Protein AF-A0A2V5Y0G2-F1 (afdb_monomer_lite)

pLDDT: mean 86.69, std 13.86, range [46.62, 98.44]

Radius of gyration: 13.89 Å; chains: 1; bounding box: 40×24×32 Å

Sequence (89 aa):
MDEAGLYTFDGAGGFTARNVLNFGGGAILNASWSQTFTGTYTVNTNGTGTMTWTDHRRHFVIGAGGNELKYVGTDPNTGIVVGGSMVKQ

Structure (mmCIF, N/CA/C/O backbone):
data_AF-A0A2V5Y0G2-F1
#
_entry.id   AF-A0A2V5Y0G2-F1
#
loop_
_atom_site.group_PDB
_atom_site.id
_atom_site.type_symbol
_atom_site.label_atom_id
_atom_site.label_alt_id
_atom_site.label_comp_id
_atom_site.label_asym_id
_atom_site.label_entity_id
_atom_site.label_seq_id
_atom_site.pdbx_PDB_ins_code
_atom_site.Cartn_x
_atom_site.Cartn_y
_atom_site.Cartn_z
_atom_site.occupancy
_atom_site.B_iso_or_equiv
_atom_site.auth_seq_id
_atom_site.auth_comp_id
_atom_site.auth_asym_id
_atom_site.auth_atom_id
_atom_site.pdbx_PDB_model_num
ATOM 1 N N . MET A 1 1 ? 14.163 -12.292 -7.934 1.00 68.50 1 MET A N 1
ATOM 2 C CA . MET A 1 1 ? 14.144 -10.855 -7.608 1.00 68.50 1 MET A CA 1
ATOM 3 C C . MET A 1 1 ? 13.428 -10.766 -6.294 1.00 68.50 1 MET A C 1
ATOM 5 O O . MET A 1 1 ? 12.296 -11.228 -6.233 1.00 68.50 1 MET A O 1
ATOM 9 N N . ASP A 1 2 ? 14.087 -10.208 -5.291 1.00 75.31 2 ASP A N 1
ATOM 10 C CA . ASP A 1 2 ? 13.496 -10.035 -3.970 1.00 75.31 2 ASP A CA 1
ATOM 11 C C . ASP A 1 2 ? 13.340 -8.537 -3.700 1.00 75.31 2 ASP A C 1
ATOM 13 O O . ASP A 1 2 ? 14.253 -7.754 -3.976 1.00 75.31 2 ASP A O 1
ATOM 17 N N . GLU A 1 3 ? 12.175 -8.140 -3.192 1.00 79.38 3 GLU A N 1
ATOM 18 C CA . GLU A 1 3 ? 11.888 -6.782 -2.730 1.00 79.38 3 GLU A CA 1
ATOM 19 C C . GLU A 1 3 ? 11.680 -6.818 -1.217 1.00 79.38 3 GLU A C 1
ATOM 21 O O . GLU A 1 3 ? 10.829 -7.552 -0.714 1.00 79.38 3 GLU A O 1
ATOM 26 N N . ALA A 1 4 ? 12.434 -5.994 -0.496 1.00 83.62 4 ALA A N 1
ATOM 27 C CA . ALA A 1 4 ? 12.154 -5.672 0.896 1.00 83.62 4 ALA A CA 1
ATOM 28 C C . ALA A 1 4 ? 11.732 -4.206 0.981 1.00 83.62 4 ALA A C 1
ATOM 30 O O . ALA A 1 4 ? 12.474 -3.327 0.542 1.00 83.62 4 ALA A O 1
ATOM 31 N N . GLY A 1 5 ? 10.553 -3.942 1.542 1.00 88.25 5 GLY A N 1
ATOM 32 C CA . GLY A 1 5 ? 9.986 -2.600 1.624 1.00 88.25 5 GLY A CA 1
ATOM 33 C C . GLY A 1 5 ? 9.514 -2.243 3.027 1.00 88.25 5 GLY A C 1
ATOM 34 O O . GLY A 1 5 ? 8.834 -3.041 3.669 1.00 88.25 5 GLY A O 1
ATOM 35 N N . LEU A 1 6 ? 9.843 -1.034 3.484 1.00 93.06 6 LEU A N 1
ATOM 36 C CA . LEU A 1 6 ? 9.277 -0.426 4.689 1.00 93.06 6 LEU A CA 1
ATOM 37 C C . LEU A 1 6 ? 8.354 0.720 4.281 1.00 93.06 6 LEU A C 1
ATOM 39 O O . LEU A 1 6 ? 8.800 1.657 3.621 1.00 93.06 6 LEU A O 1
ATOM 43 N N . TYR A 1 7 ? 7.092 0.644 4.698 1.00 95.06 7 TYR A N 1
ATOM 44 C CA . TYR A 1 7 ? 6.059 1.632 4.400 1.00 95.06 7 TYR A CA 1
ATOM 45 C C . TYR A 1 7 ? 5.600 2.277 5.706 1.00 95.06 7 TYR A C 1
ATOM 47 O O . TYR A 1 7 ? 5.132 1.590 6.614 1.00 95.06 7 TYR A O 1
ATOM 55 N N . THR A 1 8 ? 5.715 3.598 5.783 1.00 97.12 8 THR A N 1
ATOM 56 C CA . THR A 1 8 ? 5.304 4.399 6.936 1.00 97.12 8 THR A CA 1
ATOM 57 C C . THR A 1 8 ? 4.113 5.257 6.545 1.00 97.12 8 THR A C 1
ATOM 59 O O . THR A 1 8 ? 4.234 6.127 5.682 1.00 97.12 8 THR A O 1
ATOM 62 N N . PHE A 1 9 ? 2.974 5.013 7.188 1.00 96.56 9 PHE A N 1
ATOM 63 C CA . PHE A 1 9 ? 1.728 5.752 6.989 1.00 96.56 9 PHE A CA 1
ATOM 64 C C . PHE A 1 9 ? 1.607 6.857 8.038 1.00 96.56 9 PHE A C 1
ATOM 66 O O . PHE A 1 9 ? 1.810 6.607 9.224 1.00 96.56 9 PHE A O 1
ATOM 73 N N . ASP A 1 10 ? 1.250 8.065 7.615 1.00 97.62 10 ASP A N 1
ATOM 74 C CA . ASP A 1 10 ? 1.172 9.243 8.491 1.00 97.62 10 ASP A CA 1
ATOM 75 C C . ASP A 1 10 ? -0.152 9.377 9.270 1.00 97.62 10 ASP A C 1
ATOM 77 O O . ASP A 1 10 ? -0.299 10.272 10.098 1.00 97.62 10 ASP A O 1
ATOM 81 N N . GLY A 1 11 ? -1.135 8.512 9.000 1.00 96.44 11 GLY A N 1
ATOM 82 C CA . GLY A 1 11 ? -2.496 8.614 9.546 1.00 96.44 11 GLY A CA 1
ATOM 83 C C . GLY A 1 11 ? -3.374 9.733 8.954 1.00 96.44 11 GLY A C 1
ATOM 84 O O . GLY A 1 11 ? -4.547 9.818 9.305 1.00 96.44 11 GLY A O 1
ATOM 85 N N . ALA A 1 12 ? -2.846 10.557 8.048 1.00 97.75 12 ALA A N 1
ATOM 86 C CA . ALA A 1 12 ? -3.514 11.691 7.402 1.00 97.75 12 ALA A CA 1
ATOM 87 C C . ALA A 1 12 ? -3.741 11.495 5.886 1.00 97.75 12 ALA A C 1
ATOM 89 O O . ALA A 1 12 ? -4.303 12.368 5.226 1.00 97.75 12 ALA A O 1
ATOM 90 N N . GLY A 1 13 ? -3.334 10.348 5.336 1.00 97.62 13 GLY A N 1
ATOM 91 C CA . GLY A 1 13 ? -3.528 9.981 3.929 1.00 97.62 13 GLY A CA 1
ATOM 92 C C . GLY A 1 13 ? -2.253 10.029 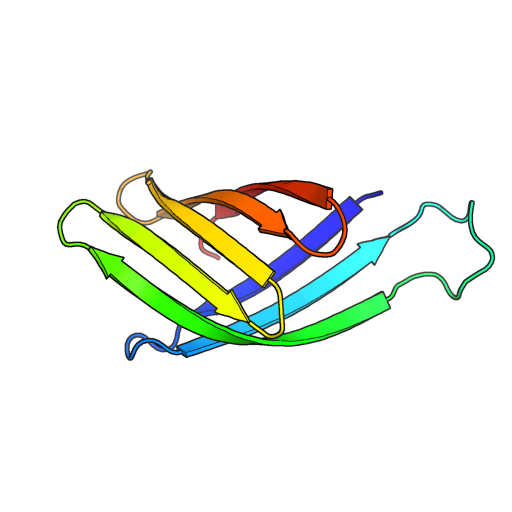3.088 1.00 97.62 13 GLY A C 1
ATOM 93 O O . GLY A 1 13 ? -2.320 9.787 1.884 1.00 97.62 13 GLY A O 1
ATOM 94 N N . GLY A 1 14 ? -1.095 10.301 3.692 1.00 98.44 14 GLY A N 1
ATOM 95 C CA . GLY A 1 14 ? 0.224 10.226 3.071 1.00 98.44 14 GLY A CA 1
ATOM 96 C C . GLY A 1 14 ? 1.047 9.032 3.563 1.00 98.44 14 GLY A C 1
ATOM 97 O O . GLY A 1 14 ? 0.936 8.560 4.696 1.00 98.44 14 GLY A O 1
ATOM 98 N N . PHE A 1 15 ? 1.915 8.508 2.707 1.00 97.62 15 PHE A N 1
ATOM 99 C CA . PHE A 1 15 ? 2.882 7.499 3.127 1.00 97.62 15 PHE A CA 1
ATOM 100 C C . PHE A 1 15 ? 4.253 7.744 2.503 1.00 97.62 15 PHE A C 1
ATOM 102 O O . PHE A 1 15 ? 4.379 8.333 1.428 1.00 97.62 15 PHE A O 1
ATOM 109 N N . THR A 1 16 ? 5.288 7.268 3.190 1.00 97.12 16 THR A N 1
ATOM 110 C CA . THR A 1 16 ? 6.648 7.149 2.654 1.00 97.12 16 THR A CA 1
ATOM 111 C C . THR A 1 16 ? 7.017 5.680 2.583 1.00 97.12 16 THR A C 1
ATOM 113 O O . THR A 1 16 ? 6.745 4.935 3.523 1.00 97.12 16 THR A O 1
ATOM 116 N N . ALA A 1 17 ? 7.649 5.265 1.494 1.00 93.06 17 ALA A N 1
ATOM 117 C CA . ALA A 1 17 ? 8.159 3.917 1.335 1.00 93.06 17 ALA A CA 1
ATOM 118 C C . ALA A 1 17 ? 9.651 3.934 1.029 1.00 93.06 17 ALA A C 1
ATOM 120 O O . ALA A 1 17 ? 10.136 4.782 0.277 1.00 93.06 17 ALA A O 1
ATOM 121 N N . ARG A 1 18 ? 10.363 2.960 1.592 1.00 91.31 18 ARG A N 1
ATOM 122 C CA . ARG A 1 18 ? 11.744 2.645 1.247 1.00 91.31 18 ARG A CA 1
ATOM 123 C C . ARG A 1 18 ? 11.821 1.192 0.808 1.00 91.31 18 ARG A C 1
ATOM 125 O O . ARG A 1 18 ? 11.647 0.304 1.640 1.00 91.31 18 ARG A O 1
ATOM 132 N N . ASN A 1 19 ? 12.123 0.969 -0.466 1.00 87.19 19 ASN A N 1
ATOM 133 C CA . ASN A 1 19 ? 12.263 -0.358 -1.056 1.00 87.19 19 ASN A CA 1
ATOM 134 C C . ASN A 1 19 ? 13.720 -0.650 -1.398 1.00 87.19 19 ASN A C 1
ATOM 136 O O . ASN A 1 19 ? 14.434 0.222 -1.888 1.00 87.19 19 ASN A O 1
ATOM 140 N N . VAL A 1 20 ? 14.137 -1.892 -1.189 1.00 84.38 20 VAL A N 1
ATOM 141 C CA . VAL A 1 20 ? 15.419 -2.435 -1.631 1.00 84.38 20 VAL A CA 1
ATOM 142 C C . VAL A 1 20 ? 15.128 -3.598 -2.567 1.00 84.38 20 VAL A C 1
ATOM 144 O O . VAL A 1 20 ? 14.502 -4.578 -2.165 1.00 84.38 20 VAL A O 1
ATOM 147 N N . LEU A 1 21 ? 15.577 -3.472 -3.814 1.00 79.06 21 LEU A N 1
ATOM 148 C CA . LEU A 1 21 ? 15.445 -4.507 -4.837 1.00 79.06 21 LEU A CA 1
ATOM 149 C C . LEU A 1 21 ? 16.761 -5.268 -4.995 1.00 79.06 21 LEU A C 1
ATOM 151 O O . LEU A 1 21 ? 17.800 -4.656 -5.257 1.00 79.06 21 LEU A O 1
ATOM 155 N N . ASN A 1 22 ? 16.703 -6.596 -4.894 1.00 76.31 22 ASN A N 1
ATOM 156 C CA . ASN A 1 22 ? 17.828 -7.488 -5.152 1.00 76.31 22 ASN A CA 1
ATOM 157 C C . ASN A 1 22 ? 17.562 -8.361 -6.391 1.00 76.31 22 ASN A C 1
ATOM 159 O O . ASN A 1 22 ? 16.614 -9.151 -6.436 1.00 76.31 22 ASN A O 1
ATOM 163 N N . PHE A 1 23 ? 18.434 -8.241 -7.395 1.00 72.81 23 PHE A N 1
ATOM 164 C CA . PHE A 1 23 ? 18.359 -8.977 -8.662 1.00 72.81 23 PHE A CA 1
ATOM 165 C C . PHE A 1 23 ? 19.309 -10.186 -8.735 1.00 72.81 23 PHE A C 1
ATOM 167 O O . PHE A 1 23 ? 19.485 -10.764 -9.806 1.00 72.81 23 PHE A O 1
ATOM 174 N N . GLY A 1 24 ? 19.929 -10.588 -7.620 1.00 66.00 24 GLY A N 1
ATOM 175 C CA . GLY A 1 24 ? 20.727 -11.818 -7.545 1.00 66.00 24 GLY A CA 1
ATOM 176 C C . GLY A 1 24 ? 21.977 -11.829 -8.436 1.00 66.00 24 GLY A C 1
ATOM 177 O O . GLY A 1 24 ? 22.445 -12.899 -8.806 1.00 66.00 24 GLY A O 1
ATOM 178 N N . GLY A 1 25 ? 22.499 -10.656 -8.821 1.00 57.78 25 GLY A N 1
ATOM 179 C CA . GLY A 1 25 ? 23.729 -10.510 -9.614 1.00 57.78 25 GLY A CA 1
ATOM 180 C C . GLY A 1 25 ? 23.612 -10.794 -11.121 1.00 57.78 25 GLY A C 1
ATOM 181 O O . GLY A 1 25 ? 24.602 -10.636 -11.829 1.00 57.78 25 GLY A O 1
ATOM 182 N N . 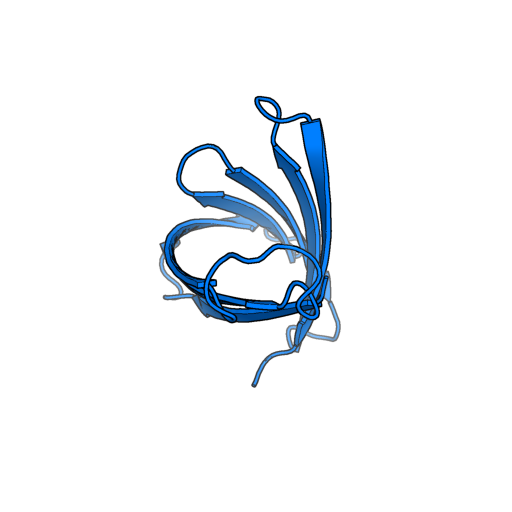GLY A 1 26 ? 22.435 -11.184 -11.632 1.00 52.56 26 GLY A N 1
ATOM 183 C CA . GLY A 1 26 ? 22.234 -11.559 -13.045 1.00 52.56 26 GLY A CA 1
ATOM 184 C C . GLY A 1 26 ? 22.137 -10.386 -14.031 1.00 52.56 26 GLY A C 1
ATOM 185 O O . GLY A 1 26 ? 22.386 -10.554 -15.222 1.00 52.56 26 GLY A O 1
ATOM 186 N N . ALA A 1 27 ? 21.832 -9.187 -13.540 1.00 53.91 27 ALA A N 1
ATOM 187 C CA . ALA A 1 27 ? 22.054 -7.942 -14.262 1.00 53.91 27 ALA A CA 1
ATOM 188 C C . ALA A 1 27 ? 23.286 -7.280 -13.641 1.00 53.91 27 ALA A C 1
ATOM 190 O O . ALA A 1 27 ? 23.291 -7.027 -12.436 1.00 53.91 27 ALA A O 1
ATOM 191 N N . ILE A 1 28 ? 24.326 -6.993 -14.430 1.00 47.94 28 ILE A N 1
ATOM 192 C CA . ILE A 1 28 ? 25.435 -6.132 -13.991 1.00 47.94 28 ILE A CA 1
ATOM 193 C C . ILE A 1 28 ? 24.899 -4.694 -13.920 1.00 47.94 28 ILE A C 1
ATOM 195 O O . ILE A 1 28 ? 25.158 -3.855 -14.773 1.00 47.94 28 ILE A O 1
ATOM 199 N N . LEU A 1 29 ? 24.083 -4.440 -12.906 1.00 49.16 29 LEU A N 1
ATOM 200 C CA . LEU A 1 29 ? 23.638 -3.145 -12.431 1.00 49.16 29 LEU A CA 1
ATOM 201 C C . LEU A 1 29 ? 23.854 -3.237 -10.919 1.00 49.16 29 LEU A C 1
ATOM 203 O O . LEU A 1 29 ? 23.281 -4.105 -10.271 1.00 49.16 29 LEU A O 1
ATOM 207 N N . ASN A 1 30 ? 24.781 -2.433 -10.403 1.00 46.62 30 ASN A N 1
ATOM 208 C CA . ASN A 1 30 ? 25.087 -2.203 -8.986 1.00 46.62 30 ASN A CA 1
ATOM 209 C C . ASN A 1 30 ? 24.007 -2.734 -7.999 1.00 46.62 30 ASN A C 1
ATOM 211 O O . ASN A 1 30 ? 22.834 -2.374 -8.058 1.00 46.62 30 ASN A O 1
ATOM 215 N N . ALA A 1 31 ? 24.453 -3.600 -7.089 1.00 48.19 31 ALA A N 1
ATOM 216 C CA . ALA A 1 31 ? 23.731 -4.721 -6.492 1.00 48.19 31 ALA A CA 1
ATOM 217 C C . ALA A 1 31 ? 22.595 -4.434 -5.484 1.00 48.19 31 ALA A C 1
ATOM 219 O O . ALA A 1 31 ? 22.181 -5.354 -4.783 1.00 48.19 31 ALA A O 1
ATOM 220 N N . SER A 1 32 ? 22.059 -3.223 -5.370 1.00 56.44 32 SER A N 1
ATOM 221 C CA . SER A 1 32 ? 20.840 -2.956 -4.586 1.00 56.44 32 SER A CA 1
ATOM 222 C C . SER A 1 32 ? 20.297 -1.586 -4.949 1.00 56.44 32 SER A C 1
ATOM 224 O O . SER A 1 32 ? 20.903 -0.571 -4.603 1.00 56.44 32 SER A O 1
ATOM 226 N N . TRP A 1 33 ? 19.139 -1.529 -5.609 1.00 70.44 33 TRP A N 1
ATOM 227 C CA . TRP A 1 33 ? 18.489 -0.241 -5.836 1.00 70.44 33 TRP A CA 1
ATOM 228 C C . TRP A 1 33 ? 17.604 0.085 -4.633 1.00 70.44 33 TRP A C 1
ATOM 230 O O . TRP A 1 33 ? 16.517 -0.473 -4.479 1.00 70.44 33 TRP A O 1
ATOM 240 N N . SER A 1 34 ? 18.119 0.942 -3.742 1.00 76.12 34 SER A N 1
ATOM 241 C CA . SER A 1 34 ? 17.330 1.546 -2.668 1.00 76.12 34 SER A CA 1
ATOM 242 C C . SER A 1 34 ? 16.535 2.702 -3.257 1.00 76.12 34 SER A C 1
ATOM 244 O O . SER A 1 34 ? 17.109 3.728 -3.616 1.00 76.12 34 SER A O 1
ATOM 246 N N . GLN A 1 35 ? 15.221 2.550 -3.324 1.00 83.56 35 GLN A N 1
ATOM 247 C CA . GLN A 1 35 ? 14.308 3.602 -3.745 1.00 83.56 35 GLN A CA 1
ATOM 248 C C . GLN A 1 35 ? 13.565 4.151 -2.539 1.00 83.56 35 GLN A C 1
ATOM 250 O O . GLN A 1 35 ? 13.083 3.382 -1.707 1.00 83.56 35 GLN A O 1
ATOM 255 N N . THR A 1 36 ? 13.427 5.471 -2.490 1.00 89.25 36 THR A N 1
ATOM 256 C CA . THR A 1 36 ? 12.501 6.139 -1.580 1.00 89.25 36 THR A CA 1
ATOM 257 C C . THR A 1 36 ? 11.468 6.870 -2.414 1.00 89.25 36 THR A C 1
ATOM 259 O O . THR A 1 36 ? 11.831 7.632 -3.308 1.00 89.25 36 THR A O 1
ATOM 262 N N . PHE A 1 37 ? 10.195 6.658 -2.112 1.00 90.62 37 PHE A N 1
ATOM 263 C CA . PHE A 1 37 ? 9.100 7.384 -2.742 1.00 90.62 37 PHE A CA 1
ATOM 264 C C . PHE A 1 37 ? 8.041 7.747 -1.713 1.00 90.62 37 PHE A C 1
ATOM 266 O O . PHE A 1 37 ? 7.908 7.116 -0.662 1.00 90.62 37 PHE A O 1
ATOM 273 N N . THR A 1 38 ? 7.292 8.792 -2.030 1.00 97.00 38 THR A N 1
ATOM 274 C CA . THR A 1 38 ? 6.128 9.224 -1.271 1.00 97.00 38 THR A CA 1
ATOM 275 C C . THR A 1 38 ? 4.882 9.032 -2.113 1.00 97.00 38 THR A C 1
ATOM 277 O O . THR A 1 38 ? 4.922 9.051 -3.345 1.00 97.00 38 THR A O 1
ATOM 280 N N . GLY A 1 39 ? 3.761 8.834 -1.438 1.00 96.94 39 GLY A N 1
ATOM 281 C CA . GLY A 1 39 ? 2.479 8.682 -2.092 1.00 96.94 39 GLY A CA 1
ATOM 282 C C . GLY A 1 39 ? 1.337 8.994 -1.154 1.00 96.94 39 GLY A C 1
ATOM 283 O O . GLY A 1 39 ? 1.523 9.430 -0.017 1.00 96.94 39 GLY A O 1
ATOM 284 N N . THR A 1 40 ? 0.139 8.751 -1.654 1.00 98.31 40 THR A N 1
ATOM 285 C CA . THR A 1 40 ? -1.100 8.932 -0.911 1.00 98.31 40 THR A CA 1
ATOM 286 C C . THR A 1 40 ? -1.835 7.614 -0.782 1.00 98.31 40 THR A C 1
ATOM 288 O O . THR A 1 40 ? -1.649 6.690 -1.580 1.00 98.31 40 THR A O 1
ATOM 291 N N . TYR A 1 41 ? -2.676 7.519 0.238 1.00 98.00 41 TYR A N 1
ATOM 292 C CA . TYR A 1 41 ? -3.536 6.373 0.443 1.00 98.00 41 TYR A CA 1
ATOM 293 C C . TYR A 1 41 ? -4.910 6.789 0.957 1.00 98.00 41 TYR A C 1
ATOM 295 O O . TYR A 1 41 ? -5.084 7.822 1.602 1.00 98.00 41 TYR A O 1
ATOM 303 N N . THR A 1 42 ? -5.890 5.937 0.687 1.00 98.31 42 THR A N 1
ATOM 304 C CA . THR A 1 42 ? -7.222 6.008 1.282 1.00 98.31 42 THR A CA 1
ATOM 305 C C . THR A 1 42 ? -7.545 4.686 1.955 1.00 98.31 42 THR A C 1
ATOM 307 O O . THR 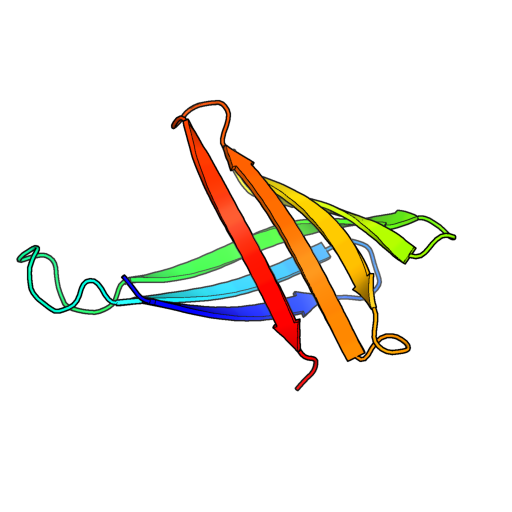A 1 42 ? -7.138 3.621 1.484 1.00 98.31 42 THR A O 1
ATOM 310 N N . VAL A 1 43 ? -8.287 4.755 3.058 1.00 97.56 43 VAL A N 1
ATOM 311 C CA . VAL A 1 43 ? -8.827 3.586 3.757 1.00 97.56 43 VAL A CA 1
ATOM 312 C C . VAL A 1 43 ? -10.332 3.765 3.855 1.00 97.56 43 VAL A C 1
ATOM 314 O O . VAL A 1 43 ? -10.823 4.748 4.406 1.00 97.56 43 VAL A O 1
ATOM 317 N N . ASN A 1 44 ? -11.063 2.809 3.306 1.00 97.88 44 ASN A N 1
ATOM 318 C CA . ASN A 1 44 ? -12.504 2.714 3.444 1.00 97.88 44 ASN A CA 1
ATOM 319 C C . ASN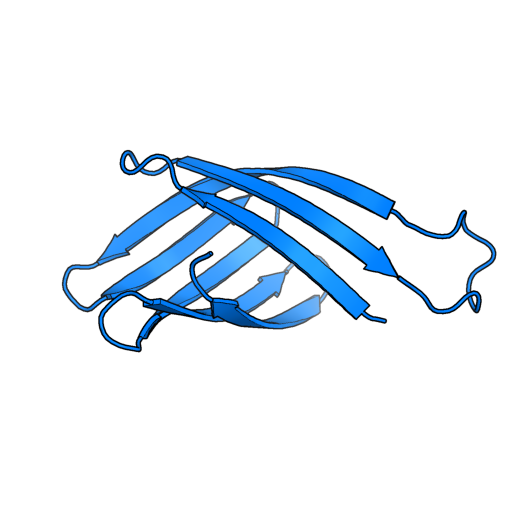 A 1 44 ? -12.854 2.098 4.805 1.00 97.88 44 ASN A C 1
ATOM 321 O O . ASN A 1 44 ? -12.082 1.334 5.384 1.00 97.88 44 ASN A O 1
ATOM 325 N N . THR A 1 45 ? -14.069 2.352 5.288 1.00 96.38 45 THR A N 1
ATOM 326 C CA . THR A 1 45 ? -14.561 1.838 6.581 1.00 96.38 45 THR A CA 1
ATOM 327 C C . THR A 1 45 ? -14.564 0.311 6.683 1.00 96.38 45 THR A C 1
ATOM 329 O O . THR A 1 45 ? -14.483 -0.232 7.779 1.00 96.38 45 THR A O 1
ATOM 332 N N . ASN A 1 46 ? -14.616 -0.393 5.550 1.00 95.94 46 ASN A N 1
ATOM 333 C CA . ASN A 1 46 ? -14.549 -1.853 5.478 1.00 95.94 46 ASN A CA 1
ATOM 334 C C . ASN A 1 46 ? -13.110 -2.415 5.476 1.00 95.94 46 ASN A C 1
ATOM 336 O O . ASN A 1 46 ? -12.926 -3.602 5.222 1.00 95.94 46 ASN A O 1
ATOM 340 N N . GLY A 1 47 ? -12.092 -1.577 5.699 1.00 96.50 47 GLY A N 1
ATOM 341 C CA . GLY A 1 47 ? -10.685 -1.983 5.736 1.00 96.50 47 GLY A CA 1
ATOM 342 C C . GLY A 1 47 ? -10.043 -2.200 4.364 1.00 96.50 47 GLY A C 1
ATOM 343 O O . GLY A 1 47 ? -8.881 -2.593 4.296 1.00 96.50 47 GLY A O 1
ATOM 344 N N . THR A 1 48 ? -10.760 -1.944 3.267 1.00 98.25 48 THR A N 1
ATOM 345 C CA . THR A 1 48 ? -10.159 -1.875 1.926 1.00 98.25 48 THR A CA 1
ATOM 346 C C . THR A 1 48 ? -9.536 -0.505 1.693 1.00 98.25 48 THR A C 1
ATOM 348 O O . THR A 1 48 ? -9.930 0.476 2.320 1.00 98.25 48 THR A O 1
ATOM 351 N N . GLY A 1 49 ? -8.598 -0.403 0.763 1.00 97.69 49 GLY A N 1
ATOM 352 C CA . GLY A 1 49 ? -8.008 0.882 0.432 1.00 97.69 49 GLY A CA 1
ATOM 353 C C . GLY A 1 49 ? -7.246 0.885 -0.876 1.00 97.69 49 GLY A C 1
ATOM 354 O O . GLY A 1 49 ? -7.137 -0.127 -1.576 1.00 97.69 49 GLY A O 1
ATOM 355 N N . THR A 1 50 ? -6.743 2.066 -1.217 1.00 97.12 50 THR A N 1
ATOM 356 C CA . THR A 1 50 ? -5.911 2.276 -2.403 1.00 97.12 50 THR A CA 1
ATOM 357 C C . THR A 1 50 ? -4.680 3.077 -2.013 1.00 97.12 50 THR A C 1
ATOM 359 O O . THR A 1 50 ? -4.774 3.962 -1.170 1.00 97.12 50 THR A O 1
ATOM 362 N N . MET A 1 51 ? -3.539 2.767 -2.618 1.00 95.88 51 MET A N 1
ATOM 363 C CA . MET A 1 51 ? -2.313 3.556 -2.543 1.00 95.88 51 MET A CA 1
ATOM 364 C C . MET A 1 51 ? -1.912 3.996 -3.946 1.00 95.88 51 MET A C 1
ATOM 366 O O . MET A 1 51 ? -2.037 3.216 -4.895 1.00 95.88 51 MET A O 1
ATOM 370 N N . THR A 1 52 ? -1.401 5.214 -4.064 1.00 94.56 52 THR A N 1
ATOM 371 C CA . THR A 1 52 ? -0.946 5.800 -5.329 1.00 94.56 52 THR A CA 1
ATOM 372 C C . THR A 1 52 ? 0.344 6.578 -5.134 1.00 94.56 52 THR A C 1
ATOM 374 O O . THR A 1 52 ? 0.464 7.353 -4.187 1.00 94.56 52 THR A O 1
ATOM 377 N N . TRP A 1 53 ? 1.304 6.375 -6.032 1.00 92.44 53 TRP A N 1
ATOM 378 C CA . TRP A 1 53 ? 2.562 7.119 -6.088 1.00 92.44 53 TRP A CA 1
ATOM 379 C C . TRP A 1 53 ? 3.090 7.094 -7.516 1.00 92.44 53 TRP A C 1
ATOM 381 O O . TRP A 1 53 ? 3.018 6.061 -8.173 1.00 92.44 53 TRP A O 1
ATOM 391 N N . THR A 1 54 ? 3.635 8.212 -7.990 1.00 87.19 54 THR A N 1
ATOM 392 C CA . THR A 1 54 ? 4.116 8.340 -9.377 1.00 87.19 54 THR A CA 1
ATOM 393 C C . THR A 1 54 ? 3.049 7.850 -10.377 1.00 87.19 54 THR A C 1
ATOM 395 O O . THR A 1 54 ? 1.961 8.421 -10.423 1.00 87.19 54 THR A O 1
ATOM 398 N N . ASP A 1 55 ? 3.324 6.793 -11.141 1.00 84.25 55 ASP A N 1
ATOM 399 C CA . ASP A 1 55 ? 2.437 6.126 -12.096 1.00 84.25 55 ASP A CA 1
ATOM 400 C C . ASP A 1 55 ? 1.944 4.748 -11.607 1.00 84.25 55 ASP A C 1
ATOM 402 O O . ASP A 1 55 ? 1.332 3.992 -12.364 1.00 84.25 55 ASP A O 1
ATOM 406 N N . HIS A 1 56 ? 2.160 4.449 -10.325 1.00 87.12 56 HIS A N 1
ATOM 407 C CA . HIS A 1 56 ? 1.803 3.195 -9.679 1.00 87.12 56 HIS A CA 1
ATOM 408 C C . HIS A 1 56 ? 0.508 3.309 -8.874 1.00 87.12 56 HIS A C 1
ATOM 410 O O . HIS A 1 56 ? 0.219 4.317 -8.214 1.00 87.12 56 HIS A O 1
ATOM 416 N N . ARG A 1 57 ? -0.250 2.210 -8.852 1.00 91.56 57 ARG A N 1
ATOM 417 C CA . ARG A 1 57 ? -1.442 2.062 -8.013 1.00 91.56 57 ARG A CA 1
ATOM 418 C C . ARG A 1 57 ? -1.535 0.665 -7.425 1.00 91.56 57 ARG A C 1
ATOM 420 O O . ARG A 1 57 ? -1.402 -0.335 -8.129 1.00 91.56 57 ARG A O 1
ATOM 427 N N . ARG A 1 58 ? -1.870 0.599 -6.136 1.00 93.38 58 ARG A N 1
ATOM 428 C CA . ARG A 1 58 ? -2.180 -0.653 -5.439 1.00 93.38 58 ARG A CA 1
ATOM 429 C C . ARG A 1 58 ? -3.538 -0.590 -4.764 1.00 93.38 58 ARG A C 1
ATOM 431 O O . ARG A 1 58 ? -3.879 0.409 -4.141 1.00 93.38 58 ARG A O 1
ATOM 438 N N . HIS A 1 59 ? -4.281 -1.682 -4.849 1.00 95.62 59 HIS A N 1
ATOM 439 C CA . HIS A 1 59 ? -5.426 -1.966 -3.997 1.00 95.62 59 HIS A CA 1
ATOM 440 C C . HIS A 1 59 ? -4.991 -2.835 -2.834 1.00 95.62 59 HIS A C 1
ATOM 442 O O . HIS A 1 59 ? -4.161 -3.726 -3.010 1.00 95.62 59 HIS A O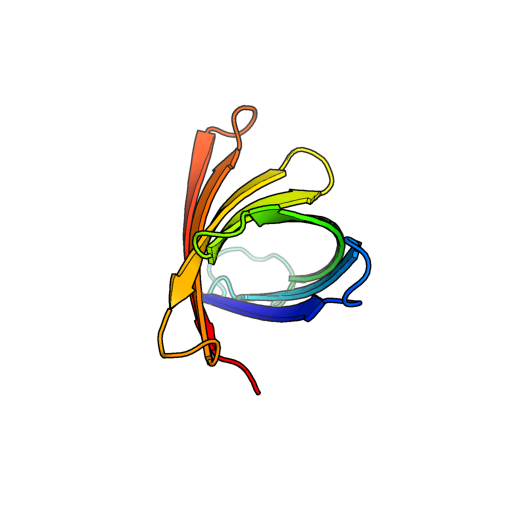 1
ATOM 448 N N . PHE A 1 60 ? -5.568 -2.603 -1.661 1.00 97.25 60 PHE A N 1
ATOM 449 C CA . PHE A 1 60 ? -5.247 -3.392 -0.487 1.00 97.25 60 PHE A CA 1
ATOM 450 C C . PHE A 1 60 ? -6.443 -3.677 0.408 1.00 97.25 60 PHE A C 1
ATOM 452 O O . PHE A 1 60 ? -7.482 -3.018 0.334 1.00 97.25 60 PHE A O 1
ATOM 459 N N . VAL A 1 61 ? -6.246 -4.654 1.287 1.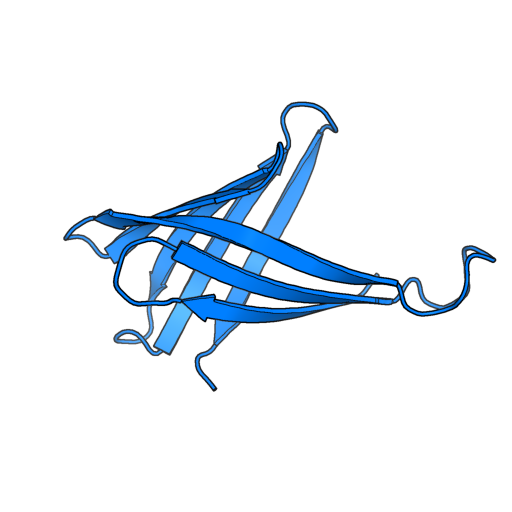00 98.25 61 VAL A N 1
ATOM 460 C CA . VAL A 1 61 ? -7.119 -4.972 2.413 1.00 98.25 61 VAL A CA 1
ATOM 461 C C . VAL A 1 61 ? -6.293 -5.042 3.693 1.00 98.25 61 VAL A C 1
ATOM 463 O O . VAL A 1 61 ? -5.194 -5.600 3.703 1.00 98.25 61 VAL A O 1
ATOM 466 N N . ILE A 1 62 ? -6.823 -4.473 4.771 1.00 97.69 62 ILE A N 1
ATOM 467 C CA . ILE A 1 62 ? -6.262 -4.567 6.116 1.00 97.69 62 ILE A CA 1
ATOM 468 C C . ILE A 1 62 ? -6.801 -5.847 6.760 1.00 97.69 62 ILE A C 1
ATOM 470 O O . ILE A 1 62 ? -8.008 -6.015 6.932 1.00 97.69 62 ILE A O 1
ATOM 474 N N . GLY A 1 63 ? -5.897 -6.761 7.093 1.00 96.06 63 GLY A N 1
ATOM 475 C CA . GLY A 1 63 ? -6.177 -8.048 7.717 1.00 96.06 63 GLY A CA 1
ATOM 476 C C . GLY A 1 63 ? -5.589 -8.162 9.123 1.00 96.06 63 GLY A C 1
ATOM 477 O O . GLY A 1 63 ? -5.073 -7.198 9.691 1.00 96.06 63 GLY A O 1
ATOM 478 N N . ALA A 1 64 ? -5.686 -9.365 9.697 1.00 95.88 64 ALA A N 1
ATOM 479 C CA . ALA A 1 64 ? -5.063 -9.736 10.973 1.00 95.88 64 ALA A CA 1
ATOM 480 C C . ALA A 1 64 ? -5.298 -8.727 12.121 1.00 95.88 64 ALA A C 1
ATOM 482 O O . ALA A 1 64 ? -4.381 -8.405 12.877 1.00 95.88 64 ALA A O 1
ATOM 483 N N . GLY A 1 65 ? -6.515 -8.177 12.223 1.00 93.81 65 GLY A N 1
ATOM 484 C CA . GLY A 1 65 ? -6.860 -7.184 13.249 1.00 93.81 65 GLY A CA 1
ATOM 485 C C . GLY A 1 65 ? -6.099 -5.857 13.127 1.00 93.81 65 GLY A C 1
ATOM 486 O O . GLY A 1 65 ? -5.901 -5.181 14.130 1.00 93.81 65 GLY A O 1
ATOM 487 N N . GLY A 1 66 ? -5.639 -5.492 11.926 1.00 94.56 66 GLY A N 1
ATOM 488 C CA . GLY A 1 66 ? -4.847 -4.280 11.694 1.00 94.56 66 GLY A CA 1
ATOM 489 C C . GLY A 1 66 ? -3.331 -4.486 11.737 1.00 94.56 66 GLY A C 1
ATOM 490 O O . GLY A 1 66 ? -2.592 -3.500 11.796 1.00 94.56 66 GLY A O 1
ATOM 491 N N . ASN A 1 67 ? -2.861 -5.738 11.733 1.00 96.75 67 ASN A N 1
ATOM 492 C CA . ASN A 1 67 ? -1.433 -6.079 11.777 1.00 96.75 67 ASN A CA 1
ATOM 493 C C . ASN A 1 67 ? -0.861 -6.532 10.429 1.00 96.75 67 ASN A C 1
ATOM 495 O O . ASN A 1 67 ? 0.353 -6.678 10.304 1.00 96.75 67 ASN A O 1
ATOM 499 N N . GLU A 1 68 ? -1.711 -6.728 9.422 1.00 97.19 68 GLU A N 1
ATOM 500 C CA . GLU A 1 68 ? -1.297 -7.116 8.077 1.00 97.19 68 GLU A CA 1
ATOM 501 C C . GLU A 1 68 ? -2.042 -6.286 7.029 1.00 97.19 68 GLU A C 1
ATOM 503 O O . GLU A 1 68 ? -3.222 -5.974 7.186 1.00 97.19 68 GLU A O 1
ATOM 508 N N . LEU A 1 69 ? -1.363 -5.974 5.931 1.00 96.44 69 LEU A N 1
ATOM 509 C CA . LEU A 1 69 ? -1.953 -5.422 4.722 1.00 96.44 69 LEU A CA 1
ATOM 510 C C . LEU A 1 69 ? -1.633 -6.344 3.549 1.00 96.44 69 LEU A C 1
ATOM 512 O O . LEU A 1 69 ? -0.464 -6.570 3.247 1.00 96.44 69 LEU A O 1
ATOM 516 N N . LYS A 1 70 ? -2.659 -6.852 2.863 1.00 97.12 70 LYS A N 1
ATOM 517 C CA . LYS A 1 70 ? -2.500 -7.615 1.616 1.00 97.12 70 LYS A CA 1
ATOM 518 C C . LYS A 1 70 ? -2.842 -6.733 0.438 1.00 97.12 70 LYS A C 1
ATOM 520 O O . LYS A 1 70 ? -3.855 -6.038 0.484 1.00 97.12 70 LYS A O 1
ATOM 525 N N . TYR A 1 71 ? -2.024 -6.763 -0.604 1.00 95.38 71 TYR A N 1
ATOM 526 C CA . TYR A 1 71 ? -2.185 -5.861 -1.734 1.00 95.38 71 TYR A CA 1
ATOM 527 C C . TYR A 1 71 ? -2.013 -6.546 -3.082 1.00 95.38 71 TYR A C 1
ATOM 529 O O . TYR A 1 71 ? -1.330 -7.562 -3.211 1.00 95.38 71 TYR A O 1
ATOM 537 N N . VAL A 1 72 ? -2.603 -5.913 -4.090 1.00 94.88 72 VAL A N 1
ATOM 538 C CA . VAL A 1 72 ? -2.351 -6.152 -5.507 1.00 94.88 72 VAL A CA 1
ATOM 539 C C . VAL A 1 72 ? -2.173 -4.808 -6.203 1.00 94.88 72 VAL A C 1
ATOM 541 O O . VAL A 1 72 ? -2.903 -3.855 -5.933 1.00 94.88 72 VAL A O 1
ATOM 544 N N . GLY A 1 73 ? -1.184 -4.712 -7.076 1.00 90.62 73 GLY A N 1
ATOM 545 C CA . GLY A 1 73 ? -0.921 -3.553 -7.911 1.00 90.62 73 GLY A CA 1
ATOM 546 C C . GLY A 1 73 ? -0.821 -3.956 -9.365 1.00 90.62 73 GLY A C 1
ATOM 547 O O . GLY A 1 73 ? -0.291 -5.020 -9.683 1.00 90.62 73 GLY A O 1
ATOM 548 N N . THR A 1 74 ? -1.324 -3.090 -10.229 1.00 82.69 74 THR A N 1
ATOM 549 C CA . THR A 1 74 ? -1.130 -3.189 -11.671 1.00 82.69 74 THR A CA 1
ATOM 550 C C . THR A 1 74 ? -0.654 -1.838 -12.157 1.00 82.69 74 THR A C 1
ATOM 552 O O . THR A 1 74 ? -1.369 -0.851 -11.975 1.00 82.69 74 THR A O 1
ATOM 555 N N . ASP A 1 75 ? 0.511 -1.807 -12.786 1.00 81.19 75 ASP A N 1
ATOM 556 C CA . ASP A 1 75 ? 1.042 -0.605 -13.412 1.00 81.19 75 ASP A CA 1
ATOM 557 C C . ASP A 1 75 ? 0.600 -0.599 -14.878 1.00 81.19 75 ASP A C 1
ATOM 559 O O . ASP A 1 75 ? 1.158 -1.335 -15.699 1.00 81.19 75 ASP A O 1
ATOM 563 N N . PRO A 1 76 ? -0.429 0.186 -15.240 1.00 69.69 76 PRO A N 1
ATOM 564 C CA . PRO A 1 76 ? -1.062 0.081 -16.553 1.00 69.69 76 PRO A CA 1
ATOM 565 C C . PRO A 1 76 ? -0.117 0.456 -17.703 1.00 69.69 76 PRO A C 1
ATOM 567 O O . PRO A 1 76 ? -0.318 0.002 -18.825 1.00 69.69 76 PRO A O 1
ATOM 570 N N . ASN A 1 77 ? 0.924 1.247 -17.425 1.00 77.06 77 ASN A N 1
ATOM 571 C CA . ASN A 1 77 ? 1.871 1.727 -18.431 1.00 77.06 77 ASN A CA 1
ATOM 572 C C . ASN A 1 77 ? 3.003 0.733 -18.727 1.00 77.06 77 ASN A C 1
ATOM 574 O O . ASN A 1 77 ? 3.590 0.780 -19.804 1.00 77.06 77 ASN A O 1
ATOM 578 N N . THR A 1 78 ? 3.324 -0.153 -17.782 1.00 74.19 78 THR A N 1
ATOM 579 C CA . THR A 1 78 ? 4.446 -1.101 -17.897 1.00 74.19 78 THR A CA 1
ATOM 580 C C . THR A 1 78 ? 3.983 -2.555 -17.980 1.00 74.19 78 THR A C 1
ATOM 582 O O . THR A 1 78 ? 4.769 -3.426 -18.345 1.00 74.19 78 THR A O 1
ATOM 585 N N . GLY A 1 79 ? 2.716 -2.833 -17.652 1.00 74.38 79 GLY A N 1
ATOM 586 C CA . GLY A 1 79 ? 2.163 -4.187 -17.593 1.00 74.38 79 GLY A CA 1
ATOM 587 C C . GLY A 1 79 ? 2.621 -4.984 -16.368 1.00 74.38 79 GLY A C 1
ATOM 588 O O . GLY A 1 79 ? 2.388 -6.190 -16.303 1.00 74.38 79 GLY A O 1
ATOM 589 N N . ILE A 1 80 ? 3.274 -4.336 -15.398 1.00 77.75 80 ILE A N 1
ATOM 590 C CA . ILE A 1 80 ? 3.747 -4.987 -14.177 1.00 77.75 80 ILE A CA 1
ATOM 591 C C . ILE A 1 80 ? 2.555 -5.296 -13.265 1.00 77.75 80 ILE A C 1
ATOM 593 O O . ILE A 1 80 ? 1.728 -4.429 -12.978 1.00 77.75 80 ILE A O 1
ATOM 597 N N . VAL A 1 81 ? 2.499 -6.537 -12.775 1.00 83.31 81 VAL A N 1
ATOM 598 C CA . VAL A 1 81 ? 1.567 -6.978 -11.732 1.00 83.31 81 VAL A CA 1
ATOM 599 C C . VAL A 1 81 ? 2.371 -7.360 -10.499 1.00 83.31 81 VAL A C 1
ATOM 601 O O . VAL A 1 81 ? 3.266 -8.200 -10.571 1.00 83.31 81 VAL A O 1
ATOM 604 N N . VAL A 1 82 ? 2.037 -6.755 -9.363 1.00 84.81 82 VAL A N 1
ATOM 605 C CA . VAL A 1 82 ? 2.667 -7.037 -8.068 1.00 84.81 82 VAL A CA 1
ATOM 606 C C . VAL A 1 82 ? 1.618 -7.422 -7.045 1.00 84.81 82 VAL A C 1
ATOM 608 O O . VAL A 1 82 ? 0.504 -6.906 -7.049 1.00 84.81 82 VAL A O 1
ATOM 611 N N . GLY A 1 83 ? 1.977 -8.308 -6.129 1.00 90.06 83 GLY A N 1
ATOM 612 C CA . GLY A 1 83 ? 1.137 -8.652 -4.995 1.00 90.06 83 GLY A CA 1
ATOM 613 C C . GLY A 1 83 ? 1.985 -9.093 -3.819 1.00 90.06 83 GLY A C 1
ATOM 614 O O . GLY A 1 83 ? 3.114 -9.546 -3.994 1.00 90.06 83 GLY A O 1
ATOM 615 N N . GLY A 1 84 ? 1.446 -8.942 -2.616 1.00 91.56 84 GLY A N 1
ATOM 616 C CA . GLY A 1 84 ? 2.171 -9.314 -1.413 1.00 91.56 84 GLY A CA 1
ATOM 617 C C . GLY A 1 84 ? 1.441 -8.962 -0.129 1.00 91.56 84 GLY A C 1
ATOM 618 O O . GLY A 1 84 ? 0.288 -8.525 -0.131 1.00 91.56 84 GLY A O 1
ATOM 619 N N . SER A 1 85 ? 2.154 -9.161 0.973 1.00 94.38 85 SER A N 1
ATOM 620 C CA . SER A 1 85 ? 1.724 -8.845 2.331 1.00 94.38 85 SER A CA 1
ATOM 621 C C . SER A 1 85 ? 2.746 -7.933 3.002 1.00 94.38 85 SER A C 1
ATOM 623 O O . SER A 1 85 ? 3.949 -8.167 2.902 1.00 94.38 85 SER A O 1
ATOM 625 N N . MET A 1 86 ? 2.269 -6.918 3.714 1.00 94.62 86 MET A N 1
ATOM 626 C CA . MET A 1 86 ? 3.062 -6.085 4.614 1.00 94.62 86 MET A CA 1
ATOM 627 C C . MET A 1 86 ? 2.618 -6.385 6.039 1.00 94.62 86 MET A C 1
ATOM 629 O O . MET A 1 86 ? 1.424 -6.345 6.332 1.00 94.62 86 MET A O 1
ATOM 633 N N . VAL A 1 87 ? 3.567 -6.672 6.920 1.00 96.31 87 VAL A N 1
ATOM 634 C CA . VAL A 1 87 ? 3.299 -6.904 8.342 1.00 96.31 87 VAL A CA 1
ATOM 635 C C . VAL A 1 87 ? 3.778 -5.684 9.116 1.00 96.31 87 VAL A C 1
ATOM 637 O O . VAL A 1 87 ? 4.843 -5.142 8.819 1.00 96.31 87 VAL A O 1
ATOM 640 N N . LYS A 1 88 ? 2.974 -5.228 10.079 1.00 94.12 88 LYS A N 1
ATOM 641 C CA . LYS A 1 88 ? 3.349 -4.125 10.970 1.00 94.12 88 LYS A CA 1
ATOM 642 C C . LYS A 1 88 ? 4.614 -4.501 11.761 1.00 94.12 88 LYS A C 1
ATOM 644 O O . LYS A 1 88 ? 4.687 -5.618 12.271 1.00 94.12 88 LYS A O 1
ATOM 649 N N . GLN A 1 89 ? 5.582 -3.583 11.835 1.00 87.19 89 GLN A N 1
ATOM 650 C CA . GLN A 1 89 ? 6.790 -3.719 12.663 1.00 87.19 89 GLN A CA 1
ATOM 651 C C . GLN A 1 89 ? 6.591 -3.149 14.064 1.00 87.19 89 GLN A C 1
ATOM 653 O O . GLN A 1 89 ? 5.789 -2.194 14.197 1.00 87.19 89 GLN A O 1
#

Foldseek 3Di:
DDKDKDWADPVPFKIKMWIWDAPPPPDPDPGIDTDIFMWGKDADPQQWIWIDTDQKIKIWGQDDVNQKIWIWIARPVPRDIDTDMDGHD

Secondary structure (DSSP, 8-state):
-EEEEEEEE-SSSEEEEEEEEE-TTSS-S-S-EEEEEEEEEEE-TTSEEEEEETTEEEEEEEEGGGTEEEEEEEETTTTEEEEEEEE--